Protein AF-A0A2V9JYA4-F1 (afdb_monomer)

Sequence (115 aa):
MRLSRIVLALVVISLIGVAFLKPPVLTTRAQAGQDAATPRYTQADTTAPREIDFPYYSLRDGFNSTLLLVNASPKPTDLFIAIRSLSGQTRLAPALTIEAQEKLSFDLATLLSEL

Foldseek 3Di:
DVVVVVVVVVVVVVVVVVVPPDDPPPPPDPCPPDDDDDDDDPPDPPPPPPPPPDPDDDDPVPLQDKDKDFAQAQAKDKDKDWDADPVGDIDIAPIDIAGHRHMDIDRSNVRVVVD

Structure (mmCIF, N/CA/C/O backbone):
data_AF-A0A2V9JYA4-F1
#
_e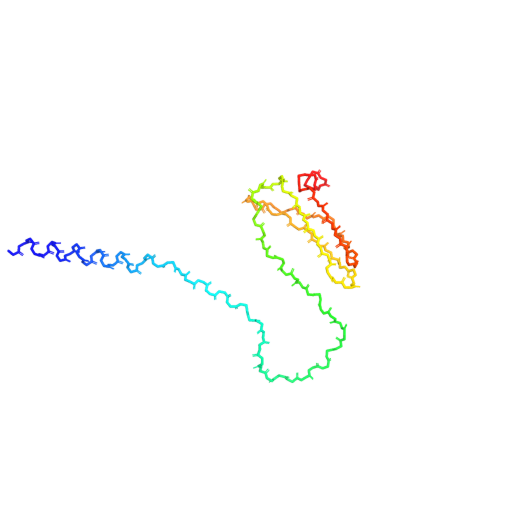ntry.id   AF-A0A2V9JYA4-F1
#
loop_
_atom_site.group_PDB
_atom_site.id
_atom_site.type_symbol
_atom_site.label_atom_id
_atom_site.label_alt_id
_atom_site.label_comp_id
_atom_site.label_asym_id
_atom_site.label_entity_id
_atom_site.label_seq_id
_atom_site.pdbx_PDB_ins_code
_atom_site.Cartn_x
_atom_site.Cartn_y
_atom_site.Cartn_z
_atom_site.occupancy
_atom_site.B_iso_or_equiv
_atom_site.auth_seq_id
_atom_site.auth_comp_id
_atom_site.auth_asym_id
_atom_site.auth_atom_id
_atom_site.pdbx_PDB_model_num
ATOM 1 N N . MET A 1 1 ? -55.958 -37.905 17.204 1.00 60.50 1 MET A N 1
ATOM 2 C CA . MET A 1 1 ? -55.754 -37.117 15.958 1.00 60.50 1 MET A CA 1
ATOM 3 C C . MET A 1 1 ? -55.119 -35.726 16.139 1.00 60.50 1 MET A C 1
ATOM 5 O O . MET A 1 1 ? -54.784 -35.123 15.129 1.00 60.50 1 MET A O 1
ATOM 9 N N . ARG A 1 2 ? -54.940 -35.178 17.358 1.00 59.12 2 ARG A N 1
ATOM 10 C CA . ARG A 1 2 ? -54.362 -33.823 17.548 1.00 59.12 2 ARG A CA 1
ATOM 11 C C . ARG A 1 2 ? -52.826 -33.795 17.614 1.00 59.12 2 ARG A C 1
ATOM 13 O O . ARG A 1 2 ? -52.222 -32.866 17.097 1.00 59.12 2 ARG A O 1
ATOM 20 N N . LEU A 1 3 ? -52.205 -34.846 18.156 1.00 64.62 3 LEU A N 1
ATOM 21 C CA . LEU A 1 3 ? -50.747 -34.941 18.311 1.00 64.62 3 LEU A CA 1
ATOM 22 C C . LEU A 1 3 ? -50.007 -35.068 16.963 1.00 64.62 3 LEU A C 1
ATOM 24 O O . LEU A 1 3 ? -48.982 -34.430 16.758 1.00 64.62 3 LEU A O 1
ATOM 28 N N . SER A 1 4 ? -50.573 -35.810 16.004 1.00 66.75 4 SER A N 1
ATOM 29 C CA . SER A 1 4 ? -49.971 -36.008 14.675 1.00 66.75 4 SER A CA 1
ATOM 30 C C . SER A 1 4 ? -49.890 -34.725 13.843 1.00 66.75 4 SER A C 1
ATOM 32 O O . SER A 1 4 ? -48.976 -34.568 13.041 1.00 66.75 4 SER A O 1
ATOM 34 N N . ARG A 1 5 ? -50.813 -33.780 14.059 1.00 75.00 5 ARG A N 1
ATOM 35 C CA . ARG A 1 5 ? -50.832 -32.487 13.357 1.00 75.00 5 ARG A CA 1
ATOM 36 C C . ARG A 1 5 ? -49.749 -31.534 13.868 1.00 75.00 5 ARG A C 1
ATOM 38 O O . ARG A 1 5 ? -49.184 -30.788 13.078 1.00 75.00 5 ARG A O 1
ATOM 45 N N . ILE A 1 6 ? -49.438 -31.595 15.164 1.00 77.31 6 ILE A N 1
ATOM 46 C CA . ILE A 1 6 ? -48.391 -30.775 15.792 1.00 77.31 6 ILE A CA 1
ATOM 47 C C . ILE A 1 6 ? -47.007 -31.250 15.340 1.00 77.31 6 ILE A C 1
ATOM 49 O O . ILE A 1 6 ? -46.172 -30.437 14.958 1.00 77.31 6 ILE A O 1
ATOM 53 N N . VAL A 1 7 ? -46.790 -32.569 15.307 1.00 79.44 7 VAL A N 1
ATOM 54 C CA . VAL A 1 7 ? -45.532 -33.150 14.813 1.00 79.44 7 VAL A CA 1
ATOM 55 C C . VAL A 1 7 ? -45.309 -32.789 13.343 1.00 79.44 7 VAL A C 1
ATOM 57 O O . VAL A 1 7 ? -44.215 -32.371 12.978 1.00 79.44 7 VAL A O 1
ATOM 60 N N . LEU A 1 8 ? -46.353 -32.860 12.512 1.00 78.62 8 LEU A N 1
ATOM 61 C CA . LEU A 1 8 ? -46.253 -32.484 11.102 1.00 78.62 8 LEU A CA 1
ATOM 62 C C . LEU A 1 8 ? -45.904 -30.997 10.921 1.00 78.62 8 LEU A C 1
ATOM 64 O O . LEU A 1 8 ? -45.048 -30.666 10.106 1.00 78.62 8 LEU A O 1
ATOM 68 N N . ALA A 1 9 ? -46.513 -30.107 11.710 1.00 79.44 9 ALA A N 1
ATOM 69 C CA . ALA A 1 9 ? -46.212 -28.678 11.663 1.00 79.44 9 ALA A CA 1
ATOM 70 C C . ALA A 1 9 ? -44.750 -28.378 12.040 1.00 79.44 9 ALA A C 1
ATOM 72 O O . ALA A 1 9 ? -44.094 -27.580 11.373 1.00 79.44 9 ALA A O 1
ATOM 73 N N . LEU A 1 10 ? -44.212 -29.057 13.058 1.00 81.38 10 LEU A N 1
ATOM 74 C CA . LEU A 1 10 ? -42.817 -28.891 13.479 1.00 81.38 10 LEU A CA 1
ATOM 75 C C . LEU A 1 10 ? -41.822 -29.384 12.420 1.00 81.38 10 LEU A C 1
ATOM 77 O O . LEU A 1 10 ? -40.807 -28.730 12.185 1.00 81.38 10 LEU A O 1
ATOM 81 N N . VAL A 1 11 ? -42.134 -30.489 11.737 1.00 81.50 11 VAL A N 1
ATOM 82 C CA . VAL A 1 11 ? -41.311 -31.003 10.631 1.00 81.50 11 VAL A CA 1
ATOM 83 C C . VAL A 1 11 ? -41.267 -30.003 9.474 1.00 81.50 11 VAL A C 1
ATOM 85 O O . VAL A 1 11 ? -40.190 -29.715 8.961 1.00 81.50 11 VAL A O 1
ATOM 88 N N . VAL A 1 12 ? -42.406 -29.409 9.105 1.00 80.00 12 VAL A N 1
ATOM 89 C CA . VAL A 1 12 ? -42.466 -28.410 8.024 1.00 80.00 12 VAL A CA 1
ATOM 90 C C . VAL A 1 12 ? -41.662 -27.154 8.374 1.00 80.00 12 VAL A C 1
ATOM 92 O O . VAL A 1 12 ? -40.898 -26.671 7.542 1.00 80.00 12 VAL A O 1
ATOM 95 N N . ILE A 1 13 ? -41.761 -26.659 9.612 1.00 79.81 13 ILE A N 1
ATOM 96 C CA . ILE A 1 13 ? -40.996 -25.485 10.067 1.00 79.81 13 ILE A CA 1
ATOM 97 C C . ILE A 1 13 ? -39.487 -25.774 10.058 1.00 79.81 13 ILE A C 1
ATOM 99 O O . ILE A 1 13 ? -38.702 -24.944 9.599 1.00 79.81 13 ILE A O 1
ATOM 103 N N . SER A 1 14 ? -39.076 -26.964 10.508 1.00 75.62 14 SER A N 1
ATOM 104 C CA . SER A 1 14 ? -37.669 -27.378 10.494 1.00 75.62 14 SER A CA 1
ATOM 105 C C . SER A 1 14 ? -37.110 -27.479 9.068 1.00 75.62 14 SER A C 1
ATOM 107 O O . SER A 1 14 ? -36.013 -26.985 8.807 1.00 75.62 14 SER A O 1
ATOM 109 N N . LEU A 1 15 ? -37.883 -28.025 8.123 1.00 71.75 15 LEU A N 1
ATOM 110 C CA . LEU A 1 15 ? -37.490 -28.119 6.712 1.00 71.75 15 LEU A CA 1
ATOM 111 C C . LEU A 1 15 ?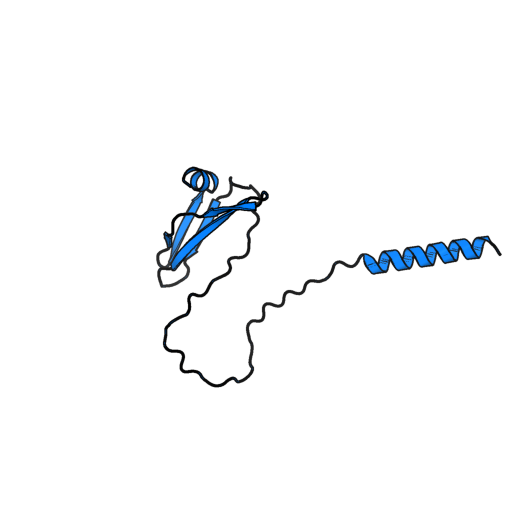 -37.333 -26.750 6.041 1.00 71.75 15 LEU A C 1
ATOM 113 O O . LEU A 1 15 ? -36.400 -26.560 5.260 1.00 71.75 15 LEU A O 1
ATOM 117 N N . ILE A 1 16 ? -38.201 -25.789 6.363 1.00 71.06 16 ILE A N 1
ATOM 118 C CA . ILE A 1 16 ? -38.096 -24.423 5.836 1.00 71.06 16 ILE A CA 1
ATOM 119 C C . ILE A 1 16 ? -36.835 -23.747 6.382 1.00 71.06 16 ILE A C 1
ATOM 121 O O . ILE A 1 16 ? -36.092 -23.150 5.610 1.00 71.06 16 ILE A O 1
ATOM 125 N N . GLY A 1 17 ? -36.537 -23.902 7.676 1.00 64.19 17 GLY A N 1
ATOM 126 C CA . GLY A 1 17 ? -35.333 -23.335 8.288 1.00 64.19 17 GLY A CA 1
ATOM 127 C C . GLY A 1 17 ? -34.044 -23.788 7.595 1.00 64.19 17 GLY A C 1
ATOM 128 O O . GLY A 1 17 ? -33.225 -22.956 7.221 1.00 64.19 17 GLY A O 1
ATOM 129 N N . VAL A 1 18 ? -33.889 -25.089 7.332 1.00 64.75 18 VAL A N 1
ATOM 130 C CA . VAL A 1 18 ? -32.669 -25.641 6.705 1.00 64.75 18 VAL A CA 1
ATOM 131 C C . VAL A 1 18 ? -32.472 -25.151 5.261 1.00 64.75 18 VAL A C 1
ATOM 133 O O . VAL A 1 18 ? -31.333 -25.011 4.812 1.00 64.75 18 VAL A O 1
ATOM 136 N N . ALA A 1 19 ? -33.549 -24.833 4.536 1.00 62.03 19 ALA A N 1
ATOM 137 C CA . ALA A 1 19 ? -33.459 -24.344 3.159 1.00 62.03 19 ALA A CA 1
ATOM 138 C C . ALA A 1 19 ? -32.808 -22.950 3.046 1.00 62.03 19 ALA A C 1
ATOM 140 O O . ALA A 1 19 ? -32.180 -22.660 2.028 1.00 62.03 19 ALA A O 1
ATOM 141 N N . PHE A 1 20 ? -32.896 -22.117 4.090 1.00 63.22 20 PHE A N 1
ATOM 142 C CA . PHE A 1 20 ? -32.366 -20.747 4.094 1.00 63.22 20 PHE A CA 1
ATOM 143 C C . PHE A 1 20 ? -30.965 -20.605 4.715 1.00 63.22 20 PHE A C 1
ATOM 145 O O . PHE A 1 20 ? -30.408 -19.512 4.699 1.00 63.22 20 PHE A O 1
ATOM 152 N N . LEU A 1 21 ? -30.357 -21.687 5.221 1.00 64.31 21 LEU A N 1
ATOM 153 C CA . LEU A 1 21 ? -29.013 -21.649 5.824 1.00 64.31 21 LEU A CA 1
ATOM 154 C C . LEU A 1 21 ? -27.852 -21.802 4.827 1.00 64.31 21 LEU A C 1
ATOM 156 O O . LEU A 1 21 ? -26.696 -21.869 5.244 1.00 64.31 21 LEU A O 1
ATOM 160 N N . LYS A 1 22 ? -28.108 -21.867 3.517 1.00 64.62 22 LYS A N 1
ATOM 161 C CA . LYS A 1 22 ? -27.017 -21.947 2.537 1.00 64.62 22 LYS A CA 1
ATOM 162 C C . LYS A 1 22 ? -26.461 -20.543 2.271 1.00 64.62 22 LYS A C 1
ATOM 164 O O . LYS A 1 22 ? -27.193 -19.723 1.717 1.00 64.62 22 LYS A O 1
ATOM 169 N N . PRO A 1 23 ? -25.196 -20.247 2.628 1.00 62.66 23 PRO A N 1
ATOM 170 C CA . PRO A 1 23 ? -24.585 -18.984 2.245 1.00 62.66 23 PRO A CA 1
ATOM 171 C C . PRO A 1 23 ? -24.546 -18.894 0.712 1.00 62.66 23 PRO A C 1
ATOM 173 O O . PRO A 1 23 ? -24.315 -19.913 0.049 1.00 62.66 23 PRO A O 1
ATOM 176 N N . PRO A 1 24 ? -24.775 -17.708 0.123 1.00 62.28 24 PRO A N 1
ATOM 177 C CA . PRO A 1 24 ? -24.614 -17.537 -1.309 1.00 62.28 24 PRO A CA 1
ATOM 178 C C . PRO A 1 24 ? -23.161 -17.845 -1.671 1.00 62.28 24 PRO A C 1
ATOM 180 O O . PRO A 1 24 ? -22.231 -17.202 -1.183 1.00 62.28 24 PRO A O 1
ATOM 183 N N . VAL A 1 25 ? -22.960 -18.841 -2.531 1.00 63.53 25 VAL A N 1
ATOM 184 C CA . VAL A 1 25 ? -21.666 -19.062 -3.175 1.00 63.53 25 VAL A CA 1
ATOM 185 C C . VAL A 1 25 ? -21.498 -17.929 -4.181 1.00 63.53 25 VAL A C 1
ATOM 187 O O . VAL A 1 25 ? -21.985 -17.995 -5.307 1.00 63.53 25 VAL A O 1
ATOM 190 N N . LEU A 1 26 ? -20.856 -16.845 -3.750 1.00 57.50 26 LEU A N 1
ATOM 191 C CA . LEU A 1 26 ? -20.407 -15.781 -4.638 1.00 57.50 26 LEU A CA 1
ATOM 192 C C . LEU A 1 26 ? -19.197 -16.304 -5.414 1.00 57.50 26 LEU A C 1
ATOM 194 O O . LEU A 1 26 ? -18.050 -16.059 -5.056 1.00 57.50 26 LEU A O 1
ATOM 198 N N . THR A 1 27 ? -19.445 -17.067 -6.476 1.00 54.41 27 THR A N 1
ATOM 199 C CA . THR A 1 27 ? -18.427 -17.334 -7.494 1.00 54.41 27 THR A CA 1
ATOM 200 C C . THR A 1 27 ? -18.161 -16.041 -8.258 1.00 54.41 27 THR A C 1
ATOM 202 O O . THR A 1 27 ? -18.765 -15.775 -9.294 1.00 54.41 27 THR A O 1
ATOM 205 N N . THR A 1 28 ? -17.252 -15.214 -7.748 1.00 51.28 28 THR A N 1
ATOM 206 C CA . THR A 1 28 ? -16.608 -14.155 -8.525 1.00 51.28 28 THR A CA 1
ATOM 207 C C . THR A 1 28 ? -15.652 -14.811 -9.513 1.00 51.28 28 THR A C 1
ATOM 209 O O . THR A 1 28 ? -14.485 -15.072 -9.234 1.00 51.28 28 THR A O 1
ATOM 212 N N . ARG A 1 29 ? -16.164 -15.125 -10.704 1.00 47.28 29 ARG A N 1
ATOM 213 C CA . ARG A 1 29 ? -15.315 -15.472 -11.841 1.00 47.28 29 ARG A CA 1
ATOM 214 C C . ARG A 1 29 ? -14.734 -14.170 -12.375 1.00 47.28 29 ARG A C 1
ATOM 216 O O . ARG A 1 29 ? -15.447 -13.408 -13.021 1.00 47.28 29 ARG A O 1
ATOM 223 N N . ALA A 1 30 ? -13.454 -13.917 -12.110 1.00 50.62 30 ALA A N 1
ATOM 224 C CA . ALA A 1 30 ? -12.717 -12.907 -12.854 1.00 50.62 30 ALA A CA 1
ATOM 225 C C . ALA A 1 30 ? -12.803 -13.284 -14.340 1.00 50.62 30 ALA A C 1
ATOM 227 O O . ALA A 1 30 ? -12.290 -14.324 -14.762 1.00 50.62 30 ALA A O 1
ATOM 228 N N . GLN A 1 31 ? -13.530 -12.489 -15.122 1.00 46.94 31 GLN A N 1
ATOM 229 C CA . GLN A 1 31 ? -13.530 -12.615 -16.571 1.00 46.94 31 GLN A CA 1
ATOM 230 C C . GLN A 1 31 ? -12.185 -12.089 -17.074 1.00 46.94 31 GLN A C 1
ATOM 232 O O . GLN A 1 31 ? -12.056 -10.929 -17.451 1.00 46.94 31 GLN A O 1
ATOM 237 N N . ALA A 1 32 ? -11.165 -12.947 -17.089 1.00 46.00 32 ALA A N 1
ATOM 238 C CA . ALA A 1 32 ? -10.129 -12.803 -18.097 1.00 46.00 32 ALA A CA 1
ATOM 239 C C . ALA A 1 32 ? -10.830 -13.086 -19.430 1.00 46.00 32 ALA A C 1
ATOM 241 O O . ALA A 1 32 ? -11.248 -14.217 -19.678 1.00 46.00 32 ALA A O 1
ATOM 242 N N . GLY A 1 33 ? -11.089 -12.029 -20.204 1.00 43.94 33 GLY A N 1
ATOM 243 C CA . GLY A 1 33 ? -11.771 -12.110 -21.489 1.00 43.94 33 GLY A CA 1
ATOM 244 C C . GLY A 1 33 ? -11.082 -13.134 -22.380 1.00 43.94 33 GLY A C 1
ATOM 245 O O . GLY A 1 33 ? -9.974 -12.901 -22.854 1.00 43.94 33 GLY A O 1
ATOM 246 N N . GLN A 1 34 ? -11.741 -14.271 -22.569 1.00 46.72 34 GLN A N 1
ATOM 247 C CA . GLN A 1 34 ? -11.310 -15.325 -23.466 1.00 46.72 34 GLN A CA 1
ATOM 248 C C . GLN A 1 34 ? -12.326 -15.373 -24.608 1.00 46.72 34 GLN A C 1
ATOM 250 O O . GLN A 1 34 ? -13.467 -15.793 -24.430 1.00 46.72 34 GLN A O 1
ATOM 255 N N . ASP A 1 35 ? -11.874 -14.828 -25.736 1.00 50.84 35 ASP A N 1
ATOM 256 C CA . ASP A 1 35 ? -12.326 -15.037 -27.110 1.00 50.84 35 ASP A CA 1
ATOM 257 C C . ASP A 1 35 ? -13.797 -14.755 -27.465 1.00 50.84 35 ASP A C 1
ATOM 259 O O . ASP A 1 35 ? -14.660 -15.629 -27.469 1.00 50.84 35 ASP A O 1
ATOM 263 N N . ALA A 1 36 ? -14.037 -13.539 -27.964 1.00 44.19 36 ALA A N 1
ATOM 264 C CA . ALA A 1 36 ? -15.001 -13.309 -29.037 1.00 44.19 36 ALA A CA 1
ATOM 265 C C . ALA A 1 36 ? -14.432 -12.257 -30.000 1.00 44.19 36 ALA A C 1
ATOM 267 O O . ALA A 1 36 ? -14.170 -11.114 -29.621 1.00 44.19 36 ALA A O 1
ATOM 268 N N . ALA A 1 37 ? -14.203 -12.678 -31.245 1.00 52.78 37 ALA A N 1
ATOM 269 C CA . ALA A 1 37 ? -13.671 -11.869 -32.331 1.00 52.78 37 ALA A CA 1
ATOM 270 C C . ALA A 1 37 ? -14.385 -10.509 -32.433 1.00 52.78 37 ALA A C 1
ATOM 272 O O . ALA A 1 37 ? -15.558 -10.428 -32.790 1.00 52.78 37 ALA A O 1
ATOM 273 N N . THR A 1 38 ? -13.657 -9.439 -32.131 1.00 47.38 38 THR A N 1
ATOM 274 C CA . THR A 1 38 ? -14.094 -8.047 -32.281 1.00 47.38 38 THR A CA 1
ATOM 275 C C . THR A 1 38 ? -13.067 -7.287 -33.128 1.00 47.38 38 THR A C 1
ATOM 277 O O . THR A 1 38 ? -11.888 -7.654 -33.142 1.00 47.38 38 THR A O 1
ATOM 280 N N . PRO A 1 39 ? -13.506 -6.301 -33.934 1.00 43.28 39 PRO A N 1
ATOM 281 C CA . PRO A 1 39 ? -12.698 -5.708 -34.995 1.00 43.28 39 PRO A CA 1
ATOM 282 C C . PRO A 1 39 ? -11.440 -5.051 -34.422 1.00 43.28 39 PRO A C 1
ATOM 284 O O . PRO A 1 39 ? -11.494 -4.350 -33.414 1.00 43.28 39 PRO A O 1
ATOM 287 N N . ARG A 1 40 ? -10.297 -5.297 -35.076 1.00 43.50 40 ARG A N 1
ATOM 288 C CA . ARG A 1 40 ? -8.995 -4.731 -34.708 1.00 43.50 40 ARG A CA 1
ATOM 289 C C . ARG A 1 40 ? -9.041 -3.212 -34.844 1.00 43.50 40 ARG A C 1
ATOM 291 O O . ARG A 1 40 ? -8.838 -2.678 -35.930 1.00 43.50 40 ARG A O 1
ATOM 298 N N . TYR A 1 41 ? -9.277 -2.526 -33.735 1.00 43.72 41 TYR A N 1
ATOM 299 C CA . TYR A 1 41 ? -8.886 -1.135 -33.595 1.00 43.72 41 TYR A CA 1
ATOM 300 C C . TYR A 1 41 ? -7.365 -1.104 -33.476 1.00 43.72 41 TYR A C 1
ATOM 302 O O . TYR A 1 41 ? -6.790 -1.747 -32.597 1.00 43.72 41 TYR A O 1
ATOM 310 N N . THR A 1 42 ? -6.707 -0.392 -34.387 1.00 47.75 42 THR A N 1
ATOM 311 C CA . THR A 1 42 ? -5.292 -0.045 -34.272 1.00 47.75 42 THR A CA 1
ATOM 312 C C . THR A 1 42 ? -5.168 0.863 -33.055 1.00 47.75 42 THR A C 1
ATOM 314 O O . THR A 1 42 ? -5.391 2.069 -33.136 1.00 47.75 42 THR A O 1
ATOM 317 N N . GLN A 1 43 ? -4.934 0.257 -31.895 1.00 45.22 43 GLN A N 1
ATOM 318 C CA . GLN A 1 43 ? -4.737 0.964 -30.645 1.00 45.22 43 GLN A CA 1
ATOM 319 C C . GLN A 1 43 ? -3.422 1.725 -30.791 1.00 45.22 43 GLN A C 1
ATOM 321 O O . GLN A 1 43 ? -2.343 1.141 -30.722 1.00 45.22 43 GLN A O 1
ATOM 326 N N . ALA A 1 44 ? -3.521 3.022 -31.087 1.00 46.97 44 ALA A N 1
ATOM 327 C CA . ALA A 1 44 ? -2.413 3.928 -30.856 1.00 46.97 44 ALA A CA 1
ATOM 328 C C . ALA A 1 44 ? -1.950 3.700 -29.414 1.00 46.97 44 ALA A C 1
ATOM 330 O O . ALA A 1 44 ? -2.776 3.568 -28.508 1.00 46.97 44 ALA A O 1
ATOM 331 N N . ASP A 1 45 ? -0.638 3.607 -29.244 1.00 46.50 45 ASP A N 1
ATOM 332 C CA . ASP A 1 45 ? 0.096 3.183 -28.048 1.00 46.50 45 ASP A CA 1
ATOM 333 C C . ASP A 1 45 ? -0.055 4.146 -26.849 1.00 46.50 45 ASP A C 1
ATOM 335 O O . ASP A 1 45 ? 0.807 4.273 -25.986 1.00 46.50 45 ASP A O 1
ATOM 339 N N . THR A 1 46 ? -1.169 4.865 -26.765 1.00 50.25 46 THR A N 1
ATOM 340 C CA . THR A 1 46 ? -1.637 5.505 -25.546 1.00 50.25 46 THR A CA 1
ATOM 341 C C . THR A 1 46 ? -2.255 4.420 -24.684 1.00 50.25 46 THR A C 1
ATOM 343 O O . THR A 1 46 ? -3.462 4.170 -24.715 1.00 50.25 46 THR A O 1
ATOM 346 N N . THR A 1 47 ? -1.386 3.726 -23.950 1.00 56.03 47 THR A N 1
ATOM 347 C CA . THR A 1 47 ? -1.775 2.865 -22.836 1.00 56.03 47 THR A CA 1
ATOM 348 C C . THR A 1 47 ? -2.644 3.714 -21.911 1.00 56.03 47 THR A C 1
ATOM 350 O O . THR A 1 47 ? -2.126 4.562 -21.189 1.00 56.03 47 THR A O 1
ATOM 353 N N . ALA A 1 48 ? -3.969 3.557 -21.982 1.00 48.94 48 ALA A N 1
ATOM 354 C CA . ALA A 1 48 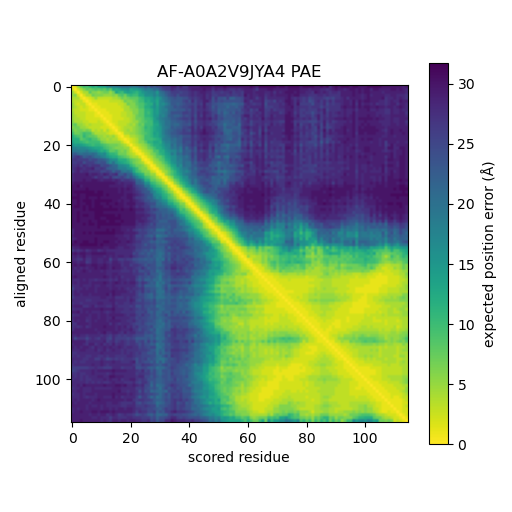? -4.857 4.158 -20.997 1.00 48.94 48 ALA A CA 1
ATOM 355 C C . ALA A 1 48 ? -4.351 3.727 -19.610 1.00 48.94 48 ALA A C 1
ATOM 357 O O . ALA A 1 48 ? -3.970 2.554 -19.480 1.00 48.94 48 ALA A O 1
ATOM 358 N N . PRO A 1 49 ? -4.288 4.630 -18.610 1.00 51.22 49 PRO A N 1
ATOM 359 C CA . PRO A 1 49 ? -3.834 4.273 -17.276 1.00 51.22 49 PRO A CA 1
ATOM 360 C C . PRO A 1 49 ? -4.614 3.043 -16.829 1.00 51.22 49 PRO A C 1
ATOM 3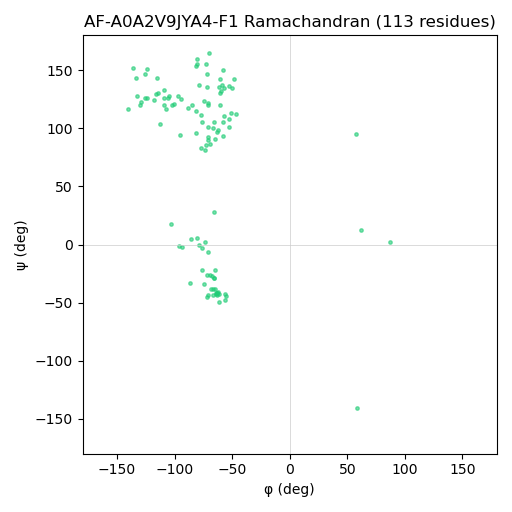62 O O . PRO A 1 49 ? -5.839 3.080 -16.719 1.00 51.22 49 PRO A O 1
ATOM 365 N N . ARG A 1 50 ? -3.920 1.915 -16.672 1.00 51.47 50 ARG A N 1
ATOM 366 C CA . ARG A 1 50 ? -4.534 0.739 -16.073 1.00 51.47 50 ARG A CA 1
ATOM 367 C C . ARG A 1 50 ? -4.703 1.100 -14.609 1.00 51.47 50 ARG A C 1
ATOM 369 O O . ARG A 1 50 ? -3.726 1.076 -13.869 1.00 51.47 50 ARG A O 1
ATOM 376 N N . GLU A 1 51 ? -5.915 1.470 -14.214 1.00 46.28 51 GLU A N 1
ATOM 377 C CA . GLU A 1 51 ? -6.296 1.410 -12.812 1.00 46.28 51 GLU A CA 1
ATOM 378 C C . GLU A 1 51 ? -6.212 -0.067 -12.428 1.00 46.28 51 GLU A C 1
ATOM 380 O O . GLU A 1 51 ? -7.039 -0.898 -12.808 1.00 46.28 51 GLU A O 1
ATOM 385 N N . ILE A 1 52 ? -5.096 -0.430 -11.804 1.00 54.25 52 ILE A N 1
ATOM 386 C CA . ILE A 1 52 ? -4.980 -1.711 -11.134 1.00 54.25 52 ILE A CA 1
ATOM 387 C C . ILE A 1 52 ? -5.660 -1.473 -9.797 1.00 54.25 52 ILE A C 1
ATOM 389 O O . ILE A 1 52 ? -5.047 -0.935 -8.877 1.00 54.25 52 ILE A O 1
ATOM 393 N N . ASP A 1 53 ? -6.940 -1.833 -9.724 1.00 50.19 53 ASP A N 1
ATOM 394 C CA . ASP A 1 53 ? -7.658 -1.944 -8.462 1.00 50.19 53 ASP A CA 1
ATOM 395 C C . ASP A 1 53 ? -6.905 -2.954 -7.590 1.00 50.19 53 ASP A C 1
ATOM 397 O O . ASP A 1 53 ? -7.077 -4.173 -7.703 1.00 50.19 53 ASP A O 1
ATOM 401 N N . PHE A 1 54 ? -6.003 -2.458 -6.743 1.00 54.50 54 PHE A N 1
ATOM 402 C CA . PHE A 1 54 ? -5.417 -3.276 -5.698 1.00 54.50 54 PHE A CA 1
ATOM 403 C C . PHE A 1 54 ? -6.568 -3.749 -4.806 1.00 54.50 54 PHE A C 1
ATOM 405 O O . PHE A 1 54 ? -7.396 -2.934 -4.391 1.00 54.50 54 PHE A O 1
ATOM 412 N N . PRO A 1 55 ? -6.664 -5.055 -4.508 1.00 60.81 55 PRO A N 1
ATOM 413 C CA . PRO A 1 55 ? -7.726 -5.542 -3.650 1.00 60.81 55 PRO A CA 1
ATOM 414 C C . PRO A 1 55 ? -7.635 -4.829 -2.298 1.00 60.81 55 PRO A C 1
ATOM 416 O O . PRO A 1 55 ? -6.549 -4.641 -1.751 1.00 60.81 55 PRO A O 1
ATOM 419 N N . TYR A 1 56 ? -8.782 -4.412 -1.764 1.00 59.16 56 TYR A N 1
ATOM 420 C CA . TYR A 1 56 ? -8.870 -3.841 -0.425 1.00 59.16 56 TYR A CA 1
ATOM 421 C C . TYR A 1 56 ? -8.323 -4.858 0.584 1.00 59.16 56 TYR A C 1
ATOM 423 O O . TYR A 1 56 ? -8.973 -5.859 0.885 1.00 59.16 56 TYR A O 1
ATOM 431 N N . TYR A 1 57 ? -7.123 -4.616 1.108 1.00 65.69 57 TYR A N 1
ATOM 432 C CA . TYR A 1 57 ? -6.548 -5.442 2.162 1.00 65.69 57 TYR A CA 1
ATOM 433 C C . TYR A 1 57 ? -7.056 -4.948 3.515 1.00 65.69 57 TYR A C 1
ATOM 435 O O . TYR A 1 57 ? -6.835 -3.801 3.901 1.00 65.69 57 TYR A O 1
ATOM 443 N N . SER A 1 58 ? -7.743 -5.817 4.257 1.00 64.44 58 SER A N 1
ATOM 444 C CA . SER A 1 58 ? -8.003 -5.564 5.674 1.00 64.44 58 SER A CA 1
ATOM 445 C C . SER A 1 58 ? -6.718 -5.784 6.464 1.00 64.44 58 SER A C 1
ATOM 447 O O . SER A 1 58 ? -6.112 -6.853 6.398 1.00 64.44 58 SER A O 1
ATOM 449 N N . LEU A 1 59 ? -6.298 -4.765 7.207 1.00 74.00 59 LEU A N 1
ATOM 450 C CA . LEU A 1 59 ? -5.096 -4.818 8.029 1.00 74.00 59 LEU A CA 1
ATOM 451 C C . LEU A 1 59 ? -5.395 -5.616 9.300 1.00 74.00 59 LEU A C 1
ATOM 453 O O . LEU A 1 59 ? -6.157 -5.152 10.147 1.00 74.00 59 LEU A O 1
ATOM 457 N N . ARG A 1 60 ? -4.796 -6.806 9.445 1.00 71.50 60 ARG A N 1
ATOM 458 C CA . ARG A 1 60 ? -4.975 -7.649 10.642 1.00 71.50 60 ARG A CA 1
ATOM 459 C C . ARG A 1 60 ? -4.607 -6.895 11.922 1.00 71.50 60 ARG A C 1
ATOM 461 O O . ARG A 1 60 ? -5.345 -6.960 12.898 1.00 71.50 60 ARG A O 1
ATOM 468 N N . ASP A 1 61 ? -3.501 -6.156 11.874 1.00 77.81 61 ASP A N 1
ATOM 469 C CA . ASP A 1 61 ? -2.923 -5.462 13.028 1.00 77.81 61 ASP A CA 1
ATOM 470 C C . ASP A 1 61 ? -3.227 -3.946 12.985 1.00 77.81 61 ASP A C 1
ATOM 472 O O . ASP A 1 61 ? -2.579 -3.134 13.649 1.00 77.81 61 ASP A O 1
ATOM 476 N N . GLY A 1 62 ? -4.226 -3.543 12.186 1.00 77.88 62 GLY A N 1
ATOM 477 C CA . GLY A 1 62 ? -4.602 -2.143 11.990 1.00 77.88 62 GLY A CA 1
ATOM 478 C C . GLY A 1 62 ? -3.438 -1.300 11.461 1.00 77.88 62 GLY A C 1
ATOM 479 O O . GLY A 1 62 ? -2.645 -1.759 10.637 1.00 77.88 62 GLY A O 1
ATOM 480 N N . PHE A 1 63 ? -3.316 -0.067 11.951 1.00 79.00 63 PHE A N 1
ATOM 481 C CA . PHE A 1 63 ? -2.269 0.867 11.521 1.00 79.00 63 PHE A CA 1
ATOM 482 C C . PHE A 1 63 ? -0.858 0.510 12.004 1.00 79.00 63 PHE A C 1
ATOM 484 O O . PHE A 1 63 ? 0.090 1.111 11.529 1.00 79.00 63 PHE A O 1
ATOM 491 N N . ASN A 1 64 ? -0.693 -0.506 12.857 1.00 83.44 64 ASN A N 1
ATOM 492 C CA . ASN A 1 64 ? 0.631 -1.034 13.214 1.00 83.44 64 ASN A CA 1
ATOM 493 C C . ASN A 1 64 ? 1.192 -1.999 12.152 1.00 83.44 64 ASN A C 1
ATOM 495 O O . ASN A 1 64 ? 2.200 -2.663 12.381 1.00 83.44 64 ASN A O 1
ATOM 499 N N . SER A 1 65 ? 0.504 -2.147 11.018 1.00 84.31 65 SER A N 1
ATOM 500 C CA . SER A 1 65 ? 0.956 -2.999 9.920 1.00 84.31 65 SER A CA 1
ATOM 501 C C . SER A 1 65 ? 1.991 -2.277 9.056 1.00 84.31 65 SER A C 1
ATOM 503 O O . SER A 1 65 ? 1.962 -1.057 8.909 1.00 84.31 65 SER A O 1
ATOM 505 N N . THR A 1 66 ? 2.852 -3.049 8.400 1.00 86.88 66 THR A N 1
ATOM 506 C CA . THR A 1 66 ? 3.758 -2.546 7.363 1.00 86.88 66 THR A CA 1
ATOM 507 C C . THR A 1 66 ? 3.154 -2.788 5.981 1.00 86.88 66 THR A C 1
ATOM 509 O O . THR A 1 66 ? 2.778 -3.915 5.654 1.00 86.88 66 THR A O 1
ATOM 512 N N . LEU A 1 67 ? 3.075 -1.747 5.153 1.00 86.19 67 LEU A N 1
ATOM 513 C CA . LEU A 1 67 ? 2.712 -1.858 3.742 1.00 86.19 67 LEU A CA 1
ATOM 514 C C . LEU A 1 67 ? 3.971 -2.104 2.908 1.00 86.19 67 LEU A C 1
ATOM 516 O O . LEU A 1 67 ? 4.855 -1.252 2.843 1.00 86.19 67 LEU A O 1
ATOM 520 N N . LEU A 1 68 ? 4.025 -3.259 2.245 1.00 88.06 68 LEU A N 1
ATOM 521 C CA . LEU A 1 68 ? 5.087 -3.611 1.308 1.00 88.06 68 LEU A CA 1
ATOM 522 C C . LEU A 1 68 ? 4.592 -3.432 -0.130 1.00 88.06 68 LEU A C 1
ATOM 524 O O . LEU A 1 68 ? 3.650 -4.103 -0.551 1.00 88.06 68 LEU A O 1
ATOM 528 N N . LEU A 1 69 ? 5.257 -2.564 -0.887 1.00 87.38 69 LEU A N 1
ATOM 529 C CA . LEU A 1 69 ? 5.004 -2.351 -2.309 1.00 87.38 69 LEU A CA 1
ATOM 530 C C . LEU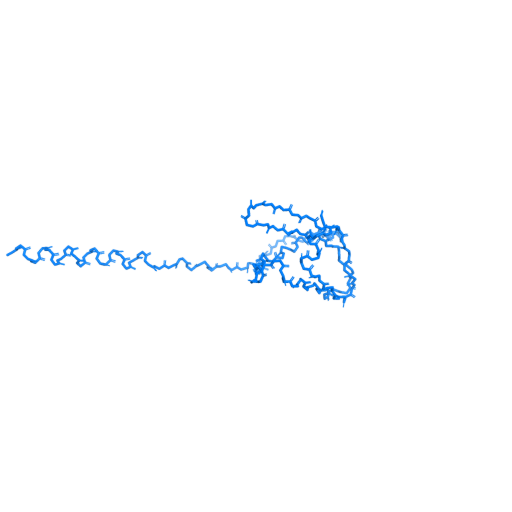 A 1 69 ? 6.171 -2.905 -3.118 1.00 87.38 69 LEU A C 1
ATOM 532 O O . LEU A 1 69 ? 7.333 -2.670 -2.797 1.00 87.38 69 LEU A O 1
ATOM 536 N N . VAL A 1 70 ? 5.860 -3.663 -4.166 1.00 88.44 70 VAL A N 1
ATOM 537 C CA . VAL A 1 70 ? 6.857 -4.287 -5.039 1.00 88.44 70 VAL A CA 1
ATOM 538 C C . VAL A 1 70 ? 6.504 -3.967 -6.478 1.00 88.44 70 VAL A C 1
ATOM 540 O O . VAL A 1 70 ? 5.438 -4.360 -6.953 1.00 88.44 70 VAL A O 1
ATOM 543 N N . ASN A 1 71 ? 7.413 -3.300 -7.184 1.00 88.56 71 ASN A N 1
ATOM 544 C CA . ASN A 1 71 ? 7.264 -3.061 -8.608 1.00 88.56 71 ASN A CA 1
ATOM 545 C C . ASN A 1 71 ? 8.000 -4.135 -9.408 1.00 88.56 71 ASN A C 1
ATOM 547 O O . ASN A 1 71 ? 9.186 -4.017 -9.693 1.00 88.56 71 ASN A O 1
ATOM 551 N N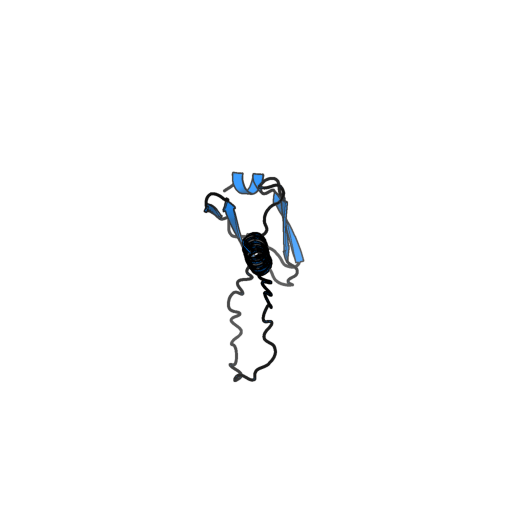 . ALA A 1 72 ? 7.289 -5.184 -9.817 1.00 88.19 72 ALA A N 1
ATOM 552 C CA . ALA A 1 72 ? 7.851 -6.211 -10.697 1.00 88.19 72 ALA A CA 1
ATOM 553 C C . ALA A 1 72 ? 7.959 -5.762 -12.173 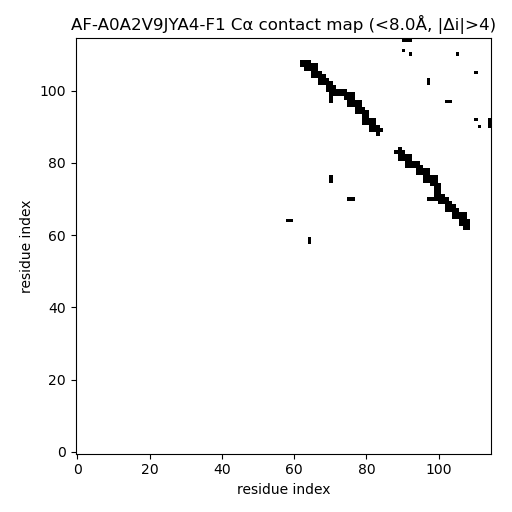1.00 88.19 72 ALA A C 1
ATOM 555 O O . ALA A 1 72 ? 8.459 -6.518 -13.008 1.00 88.19 72 ALA A O 1
ATOM 556 N N . SER A 1 73 ? 7.494 -4.555 -12.517 1.00 86.75 73 SER A N 1
ATOM 557 C CA . SER A 1 73 ? 7.577 -4.006 -13.872 1.00 86.75 73 SER A CA 1
ATOM 558 C C . SER A 1 73 ? 9.017 -3.623 -14.230 1.00 86.75 73 SER A C 1
ATOM 560 O O . SER A 1 73 ? 9.772 -3.146 -13.377 1.00 86.75 73 SER A O 1
ATOM 562 N N . PRO A 1 74 ? 9.423 -3.756 -15.504 1.00 88.50 74 PRO A N 1
ATOM 563 C CA . PRO A 1 74 ? 10.678 -3.188 -15.994 1.00 88.50 74 PRO A CA 1
ATOM 564 C C . PRO A 1 74 ? 10.626 -1.655 -16.149 1.00 88.50 74 PRO A C 1
ATOM 566 O O . PRO A 1 74 ? 11.590 -1.066 -16.630 1.00 88.50 74 PRO A O 1
ATOM 569 N N . LYS A 1 75 ? 9.508 -1.006 -15.799 1.00 92.06 75 LYS A N 1
ATOM 570 C CA . LYS A 1 75 ? 9.314 0.447 -15.881 1.00 92.06 75 LYS A CA 1
ATOM 571 C C . LYS A 1 75 ? 8.919 1.027 -14.517 1.00 92.06 75 LYS A C 1
ATOM 573 O O . LYS A 1 75 ? 8.248 0.323 -13.752 1.00 92.06 75 LYS A O 1
ATOM 578 N N . PRO A 1 76 ? 9.266 2.295 -14.236 1.00 90.25 76 PRO A N 1
ATOM 579 C CA . PRO A 1 76 ? 8.727 3.014 -13.088 1.00 90.25 76 PRO A CA 1
ATOM 580 C C . PRO A 1 76 ? 7.197 3.072 -13.143 1.00 90.25 76 PRO A C 1
ATOM 582 O O . PRO A 1 76 ? 6.608 3.035 -14.227 1.00 90.25 76 PRO A O 1
ATOM 585 N N . THR A 1 77 ? 6.562 3.125 -11.976 1.00 88.38 77 THR A N 1
ATOM 586 C CA . THR A 1 77 ? 5.103 3.195 -11.846 1.00 88.38 77 THR A CA 1
ATOM 587 C C . THR A 1 77 ? 4.721 4.287 -10.861 1.00 88.38 77 THR A C 1
ATOM 589 O O . THR A 1 77 ? 5.189 4.284 -9.725 1.00 88.38 77 THR A O 1
ATOM 592 N N . ASP A 1 78 ? 3.840 5.188 -11.282 1.00 90.12 78 ASP A N 1
ATOM 593 C CA . ASP A 1 78 ? 3.257 6.189 -10.393 1.00 90.12 78 ASP A CA 1
ATOM 594 C C . ASP A 1 78 ? 2.146 5.563 -9.548 1.00 90.12 78 ASP A C 1
ATOM 596 O O . ASP A 1 78 ? 1.327 4.778 -10.035 1.00 90.12 78 ASP A O 1
ATOM 600 N N . LEU A 1 79 ? 2.126 5.907 -8.265 1.00 85.25 79 LEU A N 1
ATOM 601 C CA . LEU A 1 79 ? 1.261 5.315 -7.259 1.00 85.25 79 LEU A CA 1
ATOM 602 C C . LEU A 1 79 ? 0.597 6.392 -6.401 1.00 85.25 79 LEU A C 1
ATOM 604 O O . LEU A 1 79 ? 1.205 7.389 -6.008 1.00 85.25 79 LEU A O 1
ATOM 608 N N . PHE A 1 80 ? -0.652 6.110 -6.040 1.00 86.75 80 PHE A N 1
ATOM 609 C CA . PHE A 1 80 ? -1.424 6.858 -5.058 1.00 86.75 80 PHE A CA 1
ATOM 610 C C . PHE A 1 80 ? -1.901 5.887 -3.982 1.00 86.75 80 PHE A C 1
ATOM 612 O O . PHE A 1 80 ? -2.536 4.877 -4.288 1.00 86.75 80 PHE A O 1
ATOM 619 N N . ILE A 1 81 ? -1.605 6.188 -2.718 1.00 85.44 81 ILE A N 1
ATOM 620 C CA . ILE A 1 81 ? -2.002 5.345 -1.586 1.00 85.44 81 ILE A CA 1
ATOM 621 C C . ILE A 1 81 ? -3.129 6.047 -0.836 1.00 85.44 81 ILE A C 1
ATOM 623 O O . ILE A 1 81 ? -2.928 7.116 -0.263 1.00 85.44 81 ILE A O 1
ATOM 627 N N . ALA A 1 82 ? -4.312 5.435 -0.813 1.00 86.25 82 ALA A N 1
ATOM 628 C CA . ALA A 1 82 ? -5.453 5.911 -0.039 1.00 86.25 82 ALA A CA 1
ATOM 629 C C . ALA A 1 82 ? -5.722 4.976 1.147 1.00 86.25 82 ALA A C 1
ATOM 631 O O . ALA A 1 82 ? -6.036 3.800 0.968 1.00 86.25 82 ALA A O 1
ATOM 632 N N . ILE A 1 83 ? -5.646 5.512 2.364 1.00 82.94 83 ILE A N 1
ATOM 633 C CA . ILE A 1 83 ? -5.938 4.787 3.602 1.00 82.94 83 ILE A CA 1
ATOM 634 C C . ILE A 1 83 ? -7.345 5.159 4.055 1.00 82.94 83 ILE A C 1
ATOM 636 O O . ILE A 1 83 ? -7.642 6.330 4.297 1.00 82.94 83 ILE A O 1
ATOM 640 N N . ARG A 1 84 ? -8.222 4.159 4.173 1.00 82.88 84 ARG A N 1
ATOM 641 C CA . ARG A 1 84 ? -9.618 4.339 4.589 1.00 82.88 84 ARG A CA 1
ATOM 642 C C . ARG A 1 84 ? -9.837 3.770 5.987 1.00 82.88 84 ARG A C 1
ATOM 644 O O . ARG A 1 84 ? -9.544 2.603 6.232 1.00 82.88 84 ARG A O 1
ATOM 651 N N . SER A 1 85 ? -10.365 4.583 6.896 1.00 77.88 85 SER A N 1
ATOM 652 C CA . SER A 1 85 ? -10.783 4.138 8.224 1.00 77.88 85 SER A CA 1
ATOM 653 C C . SER A 1 85 ? -12.157 3.464 8.172 1.00 77.88 85 SER A C 1
ATOM 655 O O . SER A 1 85 ? -12.975 3.729 7.290 1.00 77.88 85 SER A O 1
ATOM 657 N N . LEU A 1 86 ? -12.462 2.659 9.192 1.00 79.06 86 LEU A N 1
ATOM 658 C CA . LEU A 1 86 ? -13.801 2.086 9.378 1.00 79.06 86 LEU A CA 1
ATOM 659 C C . LEU A 1 86 ? -14.877 3.149 9.651 1.00 79.06 86 LEU A C 1
ATOM 661 O O . LEU A 1 86 ? -16.054 2.907 9.407 1.00 79.06 86 LEU A O 1
ATOM 665 N N . SER A 1 87 ? -14.482 4.337 10.122 1.00 84.94 87 SER A N 1
ATOM 666 C CA . SER A 1 87 ? -15.378 5.490 10.273 1.00 84.94 87 SER A CA 1
ATOM 667 C C . SER A 1 87 ? -15.654 6.226 8.954 1.00 84.94 87 SER A C 1
ATOM 669 O O . SER A 1 87 ? -16.394 7.206 8.953 1.00 84.94 87 SER A O 1
ATOM 671 N N . GLY A 1 88 ? -15.071 5.775 7.837 1.00 80.75 88 GLY A N 1
ATOM 672 C CA . GLY A 1 88 ? -15.262 6.354 6.506 1.00 80.75 88 GLY A CA 1
ATOM 673 C C . GLY A 1 88 ? -14.314 7.508 6.167 1.00 80.75 88 GLY A C 1
ATOM 674 O O . GLY A 1 88 ? -14.402 8.064 5.073 1.00 80.75 88 GLY A O 1
ATOM 675 N N . GLN A 1 89 ? -13.383 7.866 7.057 1.00 83.31 89 GLN A N 1
ATOM 676 C CA . GLN A 1 89 ? -12.365 8.869 6.746 1.00 83.31 89 GLN A CA 1
ATOM 677 C C . GLN A 1 89 ? -11.347 8.295 5.761 1.00 83.31 89 GLN A C 1
ATOM 679 O O . GLN A 1 89 ? -10.885 7.169 5.922 1.00 83.31 89 GLN A O 1
ATOM 684 N N . THR A 1 90 ? -10.985 9.080 4.747 1.00 86.44 90 THR A N 1
ATOM 685 C CA . THR A 1 90 ? -9.945 8.720 3.777 1.00 86.44 90 THR A CA 1
ATOM 686 C C . THR A 1 90 ? -8.787 9.699 3.898 1.00 86.44 90 THR A C 1
ATOM 688 O O . THR A 1 90 ? -9.001 10.910 3.880 1.00 86.44 90 THR A O 1
ATOM 691 N N . ARG A 1 91 ? -7.568 9.177 4.018 1.00 84.69 91 ARG A N 1
ATOM 692 C CA . ARG A 1 91 ? -6.320 9.943 3.962 1.00 84.69 91 ARG A CA 1
ATOM 693 C C . ARG A 1 91 ? -5.543 9.509 2.730 1.00 84.69 91 ARG A C 1
ATOM 695 O O . ARG A 1 91 ? -5.403 8.313 2.489 1.00 84.69 91 ARG A O 1
ATOM 702 N N . LEU A 1 92 ? -5.092 10.476 1.941 1.00 86.06 92 LEU A N 1
ATOM 703 C CA . LEU A 1 92 ? -4.340 10.236 0.715 1.00 86.06 92 LEU A CA 1
ATOM 704 C C . LEU A 1 92 ? -2.875 10.578 0.968 1.00 86.06 92 LEU A C 1
ATOM 706 O O . LEU A 1 92 ? -2.585 11.689 1.406 1.00 86.06 92 LEU A O 1
ATOM 710 N N . ALA A 1 93 ? -1.980 9.635 0.689 1.00 84.81 93 ALA A N 1
ATOM 711 C CA . ALA A 1 93 ? -0.550 9.891 0.720 1.00 84.81 93 ALA A CA 1
ATOM 712 C C . ALA A 1 93 ? -0.097 10.750 -0.471 1.00 84.81 93 ALA A C 1
ATOM 714 O O . ALA A 1 93 ? -0.763 10.724 -1.513 1.00 84.81 93 ALA A O 1
ATOM 715 N N . PRO A 1 94 ? 1.029 11.484 -0.358 1.00 85.31 94 PRO A N 1
ATOM 716 C CA . PRO A 1 94 ? 1.664 12.107 -1.507 1.00 85.31 94 PRO A CA 1
ATOM 717 C C . PRO A 1 94 ? 1.828 11.112 -2.654 1.00 85.31 94 PRO A C 1
ATOM 719 O O . PRO A 1 94 ? 2.117 9.932 -2.435 1.00 85.31 94 PRO A O 1
ATOM 722 N N . ALA A 1 95 ? 1.644 11.607 -3.877 1.00 89.12 95 ALA A N 1
ATOM 723 C CA . ALA A 1 95 ? 1.965 10.836 -5.066 1.00 89.12 95 ALA A CA 1
ATOM 724 C C . ALA A 1 95 ? 3.437 10.419 -5.002 1.00 89.12 95 ALA A C 1
ATOM 726 O O . ALA A 1 95 ? 4.300 11.237 -4.673 1.00 89.12 95 ALA A O 1
ATOM 727 N N . LEU A 1 96 ? 3.712 9.159 -5.318 1.00 90.94 96 LEU A N 1
ATOM 728 C CA . LEU A 1 96 ? 5.071 8.637 -5.364 1.00 90.94 96 LEU A CA 1
ATOM 729 C C . LEU A 1 96 ? 5.260 7.785 -6.609 1.00 90.94 96 LEU A C 1
ATOM 731 O O . LEU A 1 96 ? 4.319 7.160 -7.093 1.00 90.94 96 LEU A O 1
ATOM 735 N N . THR A 1 97 ? 6.492 7.730 -7.090 1.00 93.94 97 THR A N 1
ATOM 736 C CA . THR A 1 97 ? 6.896 6.818 -8.156 1.00 93.94 97 THR A CA 1
ATOM 737 C C . THR A 1 97 ? 7.693 5.693 -7.513 1.00 93.94 97 THR A C 1
ATOM 739 O O . THR A 1 97 ? 8.615 5.956 -6.745 1.00 93.94 97 THR A O 1
ATOM 742 N N . ILE A 1 98 ? 7.320 4.444 -7.791 1.00 92.50 98 ILE A N 1
ATOM 743 C CA . ILE A 1 98 ? 8.151 3.283 -7.471 1.00 92.50 98 ILE A CA 1
ATOM 744 C C . ILE A 1 98 ? 8.982 2.939 -8.706 1.00 92.50 98 ILE A C 1
ATOM 746 O O . ILE A 1 98 ? 8.445 2.750 -9.804 1.00 92.50 98 ILE A O 1
ATOM 750 N N . GLU A 1 99 ? 10.295 2.864 -8.549 1.00 96.25 99 GLU A N 1
ATOM 751 C CA . GLU A 1 99 ? 11.214 2.602 -9.650 1.00 96.25 99 GLU A CA 1
ATOM 752 C C . GLU A 1 99 ? 11.093 1.157 -10.155 1.00 96.25 99 GLU A C 1
ATOM 754 O O . GLU A 1 99 ? 10.479 0.282 -9.532 1.00 96.25 99 GLU A O 1
ATOM 759 N N . ALA A 1 100 ? 11.644 0.885 -11.339 1.00 93.38 100 ALA A N 1
ATOM 760 C CA . ALA A 1 100 ? 11.626 -0.458 -11.916 1.00 93.38 100 ALA A CA 1
ATOM 761 C C . ALA A 1 100 ? 12.339 -1.469 -10.997 1.00 93.38 100 ALA A C 1
ATOM 763 O O . ALA A 1 100 ? 13.470 -1.236 -10.576 1.00 93.38 100 ALA A O 1
ATOM 764 N N . GLN A 1 101 ? 11.707 -2.619 -10.734 1.00 91.31 101 GLN A N 1
ATOM 765 C CA . GLN A 1 101 ? 12.229 -3.676 -9.847 1.00 91.31 101 GLN A CA 1
ATOM 766 C C . GLN A 1 101 ? 12.432 -3.257 -8.376 1.00 91.31 101 GLN A C 1
ATOM 768 O O . GLN A 1 101 ? 13.048 -3.997 -7.603 1.00 91.31 101 GLN A O 1
ATOM 773 N N . GLU A 1 102 ? 11.908 -2.100 -7.965 1.00 93.94 102 GLU A N 1
ATOM 774 C CA . GLU A 1 102 ? 12.057 -1.587 -6.605 1.00 93.94 102 GLU A CA 1
ATOM 775 C C . GLU A 1 102 ? 11.077 -2.239 -5.615 1.00 93.94 102 GLU A C 1
ATOM 777 O O . GLU A 1 102 ? 10.002 -2.744 -5.967 1.00 93.94 102 GLU A O 1
ATOM 782 N N . LYS A 1 103 ? 11.471 -2.222 -4.337 1.00 92.44 103 LYS A N 1
ATOM 783 C CA . LYS A 1 103 ? 10.633 -2.585 -3.195 1.00 92.44 103 LYS A CA 1
ATOM 784 C C . LYS A 1 103 ? 10.634 -1.450 -2.180 1.00 92.44 103 LYS A C 1
ATOM 786 O O . LYS A 1 103 ? 11.697 -1.061 -1.707 1.00 92.44 103 LYS A O 1
ATOM 791 N N . LEU A 1 104 ? 9.446 -0.991 -1.803 1.00 90.56 104 LEU A N 1
ATOM 792 C CA . LEU A 1 104 ? 9.242 0.035 -0.784 1.00 90.56 104 LEU A CA 1
ATOM 793 C C . LEU A 1 104 ? 8.493 -0.557 0.407 1.00 90.56 104 LEU A C 1
ATOM 795 O O . LEU A 1 10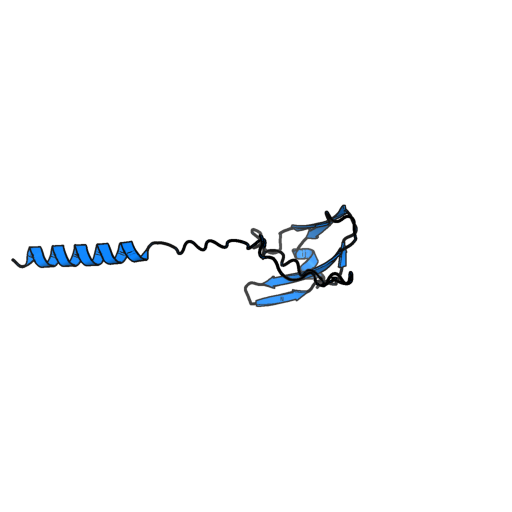4 ? 7.603 -1.392 0.244 1.00 90.56 104 LEU A O 1
ATOM 799 N N . SER A 1 105 ? 8.856 -0.116 1.608 1.00 91.06 105 SER A N 1
ATOM 800 C CA . SER A 1 105 ? 8.255 -0.562 2.862 1.00 91.06 105 SER A CA 1
ATOM 801 C C . SER A 1 105 ? 7.842 0.651 3.679 1.00 91.06 105 SER A C 1
ATOM 803 O O . SER A 1 105 ? 8.686 1.479 4.010 1.00 91.06 105 SER A O 1
ATOM 805 N N . PHE A 1 106 ? 6.562 0.730 4.030 1.00 87.62 106 PHE A N 1
ATOM 806 C CA . PHE A 1 106 ? 5.996 1.827 4.809 1.00 87.62 106 PHE A CA 1
ATOM 807 C C . PHE A 1 106 ? 5.447 1.300 6.128 1.00 87.62 106 PHE A C 1
ATOM 809 O O . PHE A 1 106 ? 4.591 0.414 6.134 1.00 87.62 106 PHE A O 1
ATOM 816 N N . ASP A 1 107 ? 5.906 1.864 7.242 1.00 88.56 107 ASP A N 1
ATOM 817 C CA . ASP A 1 107 ? 5.182 1.739 8.503 1.00 88.56 107 ASP A CA 1
ATOM 818 C C . ASP A 1 107 ? 3.904 2.582 8.414 1.00 88.56 107 ASP A C 1
ATOM 820 O O . ASP A 1 107 ? 3.969 3.784 8.151 1.00 88.56 107 ASP A O 1
ATOM 824 N N . LEU A 1 108 ? 2.732 1.958 8.562 1.00 85.69 108 LEU A N 1
ATOM 825 C CA . LEU A 1 108 ? 1.469 2.666 8.355 1.00 85.69 108 LEU A CA 1
ATOM 826 C C . LEU A 1 108 ? 1.155 3.664 9.472 1.00 85.69 108 LEU A C 1
ATOM 828 O O . LEU A 1 108 ? 0.453 4.641 9.210 1.00 85.69 108 LEU A O 1
ATOM 832 N N . ALA A 1 109 ? 1.664 3.458 10.688 1.00 85.81 109 ALA A N 1
ATOM 833 C CA . ALA A 1 109 ? 1.459 4.388 11.790 1.00 85.81 109 ALA A CA 1
ATOM 834 C C . ALA A 1 109 ? 2.267 5.669 11.556 1.00 85.81 109 ALA A C 1
ATOM 836 O O . ALA A 1 109 ? 1.715 6.764 11.666 1.00 85.81 109 ALA A O 1
ATOM 837 N N . THR A 1 110 ? 3.535 5.536 11.155 1.00 85.31 110 THR A N 1
ATOM 838 C CA . THR A 1 110 ? 4.374 6.662 10.736 1.00 85.31 110 THR A CA 1
ATOM 839 C C . THR A 1 110 ? 3.781 7.358 9.519 1.00 85.31 110 THR A C 1
ATOM 841 O O . THR A 1 110 ? 3.568 8.568 9.571 1.00 85.31 110 THR A O 1
ATOM 844 N N . LEU A 1 111 ? 3.414 6.603 8.477 1.00 82.12 111 LEU A N 1
ATOM 845 C CA . LEU A 1 111 ? 2.823 7.167 7.264 1.00 82.12 111 LEU A CA 1
ATOM 846 C C . LEU A 1 111 ? 1.586 8.003 7.598 1.00 82.12 111 LEU A C 1
ATOM 848 O O . LEU A 1 111 ? 1.468 9.115 7.120 1.00 82.12 111 LEU A O 1
ATOM 852 N N . LEU A 1 112 ? 0.690 7.529 8.466 1.00 81.25 112 LEU A N 1
ATOM 853 C CA . LEU A 1 112 ? -0.491 8.297 8.873 1.00 81.25 112 LEU A CA 1
ATOM 854 C C . LEU A 1 112 ? -0.187 9.518 9.742 1.00 81.25 112 LEU A C 1
ATOM 856 O O . LEU A 1 112 ? -0.997 10.438 9.766 1.00 81.25 112 LEU A O 1
ATOM 860 N N . SER A 1 113 ? 0.925 9.519 10.477 1.00 80.44 113 SER A N 1
ATOM 861 C CA . SER A 1 113 ? 1.334 10.671 11.288 1.00 80.44 113 SER A CA 1
ATOM 862 C C . SER A 1 113 ? 1.940 11.806 10.458 1.00 80.44 113 SER A C 1
ATOM 864 O O . SER A 1 113 ? 1.937 12.952 10.899 1.00 80.44 113 SER A O 1
ATOM 866 N N . GLU A 1 114 ? 2.436 11.486 9.263 1.00 71.12 114 GLU A N 1
ATOM 867 C CA . GLU A 1 114 ? 3.057 12.426 8.326 1.00 71.12 114 GLU A CA 1
ATOM 868 C C . GLU A 1 114 ? 2.055 13.000 7.296 1.00 71.12 114 GLU A C 1
ATOM 870 O O . GLU A 1 114 ? 2.434 13.851 6.488 1.00 71.12 114 GLU A O 1
ATOM 875 N N . LEU A 1 115 ? 0.783 12.563 7.337 1.00 65.44 115 LEU A N 1
ATOM 876 C CA . LEU A 1 115 ? -0.334 12.988 6.466 1.00 65.44 115 LEU A CA 1
ATOM 877 C C . LEU A 1 115 ? -1.304 13.968 7.130 1.00 65.44 115 LEU A C 1
ATOM 879 O O . LEU A 1 115 ? -1.820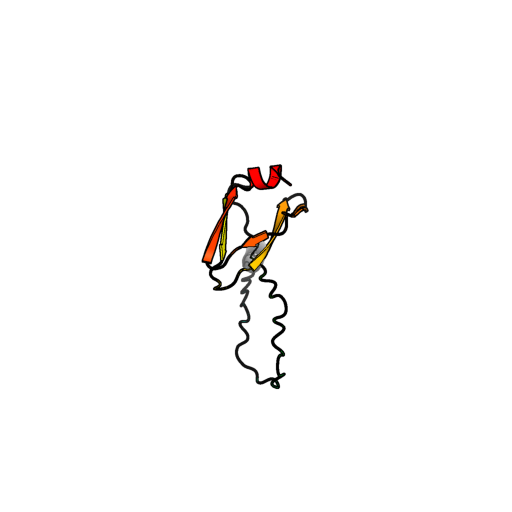 14.856 6.412 1.00 65.44 115 LEU A O 1
#

Solvent-accessible surface area (backbone atoms only — not comparable to full-atom values): 7698 Å² total; per-residue (Å²): 127,69,68,66,55,53,55,51,52,51,51,52,54,54,56,55,55,62,68,72,69,65,76,82,81,78,77,80,70,79,77,74,86,77,86,76,97,68,84,86,70,85,73,66,88,70,73,67,83,75,81,75,80,70,76,89,75,80,58,91,65,47,53,79,34,70,50,77,47,71,33,87,43,94,51,64,44,81,46,75,52,74,50,72,48,97,89,69,51,73,48,68,52,76,78,44,71,46,48,47,66,35,74,49,78,40,55,39,50,60,54,60,72,77,104

Mean predicted aligned error: 17.68 Å

pLDDT: mean 72.11, std 16.17, range [43.28, 96.25]

Secondary structure (DSSP, 8-state):
--HHHHHHHHHHHHHHHHHT------------------------S--------------TTGGGSEEEEE--SSS-EEE--EEE-TTS-EEEPPPEEEPTT-EEEEEHHHHHH--

Radius of gyration: 25.89 Å; Cα contacts (8 Å, |Δi|>4): 92; chains: 1; bounding box: 68×50×53 Å